Protein AF-A0A3B9HPD7-F1 (afdb_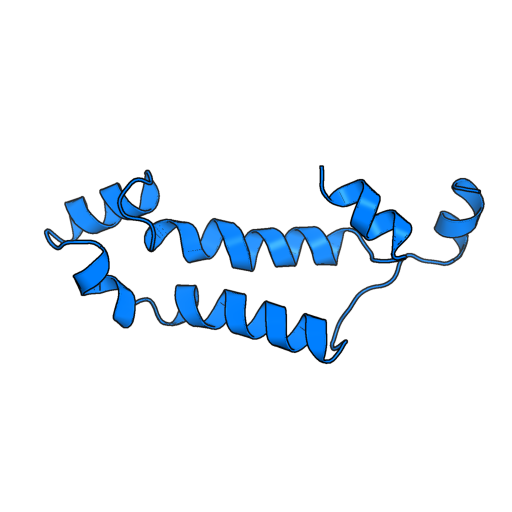monomer)

Structure (mmCIF, N/CA/C/O backbone):
data_AF-A0A3B9HPD7-F1
#
_entry.id   AF-A0A3B9HPD7-F1
#
loop_
_atom_site.group_PDB
_atom_site.id
_atom_site.type_symbol
_atom_site.label_atom_id
_atom_site.label_alt_id
_atom_site.label_comp_id
_atom_site.label_asym_id
_atom_site.label_entity_id
_atom_site.label_seq_id
_atom_site.pdbx_PDB_ins_code
_atom_site.Cartn_x
_atom_site.Cartn_y
_atom_site.Cartn_z
_atom_site.occupancy
_atom_site.B_iso_or_equiv
_atom_site.auth_seq_id
_atom_site.auth_comp_id
_atom_site.auth_asym_id
_atom_site.auth_atom_id
_atom_site.pdbx_PDB_model_num
ATOM 1 N N . MET A 1 1 ? -1.488 11.251 14.124 1.00 73.56 1 MET A N 1
ATOM 2 C CA . MET A 1 1 ? -2.451 12.165 13.468 1.00 73.56 1 MET A CA 1
ATOM 3 C C . MET A 1 1 ? -3.817 11.501 13.250 1.00 73.56 1 MET A C 1
ATOM 5 O O . MET A 1 1 ? -4.771 11.942 13.870 1.00 73.56 1 MET A O 1
ATOM 9 N N . PHE A 1 2 ? -3.921 10.397 12.496 1.00 85.00 2 PHE A N 1
ATOM 10 C CA . PHE A 1 2 ? -5.210 9.743 12.172 1.00 85.00 2 PHE A CA 1
ATOM 11 C C . PHE A 1 2 ? -5.835 8.862 13.272 1.00 85.00 2 PHE A C 1
ATOM 13 O O . PHE A 1 2 ? -7.028 8.571 13.224 1.00 85.00 2 PHE A O 1
ATOM 20 N N . ALA A 1 3 ? -5.065 8.474 14.294 1.00 84.88 3 ALA A N 1
ATOM 21 C CA . ALA A 1 3 ? -5.548 7.616 15.381 1.00 84.88 3 ALA A CA 1
ATOM 22 C C . ALA A 1 3 ? -6.750 8.211 16.138 1.00 84.88 3 ALA A C 1
ATOM 24 O O . ALA A 1 3 ? -7.690 7.491 16.461 1.00 84.88 3 ALA A O 1
ATOM 25 N N . LYS A 1 4 ? -6.764 9.535 16.363 1.00 85.75 4 LYS A N 1
ATOM 26 C CA . LYS A 1 4 ? -7.879 10.224 17.036 1.00 85.75 4 LYS A CA 1
ATOM 27 C C . LYS A 1 4 ? -9.176 10.133 16.225 1.00 85.75 4 LYS A C 1
ATOM 29 O O . LYS A 1 4 ? -10.220 9.834 16.789 1.00 85.75 4 LYS A O 1
ATOM 34 N N . THR A 1 5 ? -9.104 10.327 14.908 1.00 87.69 5 THR A N 1
ATOM 35 C CA . THR A 1 5 ? -10.266 10.254 14.009 1.00 87.69 5 THR A CA 1
ATOM 36 C C . THR A 1 5 ? -10.841 8.842 13.933 1.00 87.69 5 THR A C 1
ATOM 38 O O . THR A 1 5 ? -12.057 8.677 13.967 1.00 87.69 5 THR A O 1
ATOM 41 N N . PHE A 1 6 ? -9.988 7.814 13.874 1.00 86.88 6 PHE A N 1
ATOM 42 C CA . PHE A 1 6 ? -10.444 6.421 13.920 1.00 86.88 6 PHE A CA 1
ATOM 43 C C . PHE A 1 6 ? -11.115 6.104 15.263 1.00 86.88 6 PHE A C 1
ATOM 45 O O . PHE A 1 6 ? -12.196 5.517 15.270 1.00 86.88 6 PHE A O 1
ATOM 52 N N . ARG A 1 7 ? -10.552 6.594 16.378 1.00 84.94 7 ARG A N 1
ATOM 53 C CA . ARG A 1 7 ? -11.146 6.434 17.712 1.00 84.94 7 ARG A CA 1
ATOM 54 C C . ARG A 1 7 ? -12.520 7.105 17.828 1.00 84.94 7 ARG A C 1
ATOM 56 O O . ARG A 1 7 ? -13.467 6.466 18.268 1.00 84.94 7 ARG A O 1
ATOM 63 N N . GLN A 1 8 ? -12.656 8.346 17.353 1.00 85.12 8 GLN A N 1
ATOM 64 C CA . GLN A 1 8 ? -13.935 9.081 17.316 1.00 85.12 8 GLN A CA 1
ATOM 65 C C . GLN A 1 8 ? -15.003 8.388 16.459 1.00 85.12 8 GLN A C 1
ATOM 67 O O . GLN A 1 8 ? -16.190 8.497 16.744 1.00 85.12 8 GLN A O 1
ATOM 72 N N . ARG A 1 9 ? -14.594 7.651 15.420 1.00 85.12 9 ARG A N 1
ATOM 73 C CA . ARG A 1 9 ? -15.496 6.851 14.577 1.00 85.12 9 ARG A CA 1
ATOM 74 C C . ARG A 1 9 ? -15.802 5.461 15.153 1.00 85.12 9 ARG A C 1
ATOM 76 O O . ARG A 1 9 ? -16.426 4.656 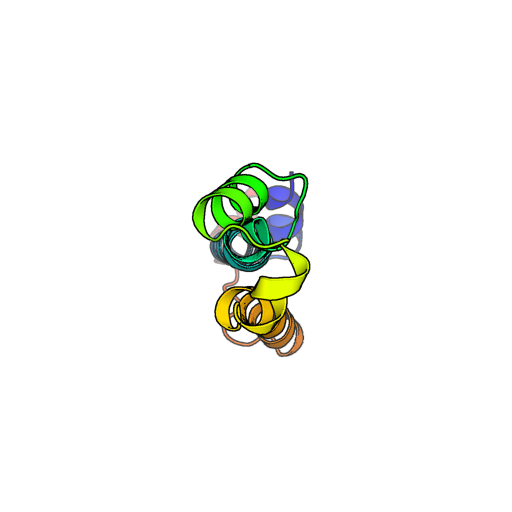14.468 1.00 85.12 9 ARG A O 1
ATOM 83 N N . GLY A 1 10 ? -15.352 5.154 16.372 1.00 84.25 10 GLY A N 1
ATOM 84 C CA . GLY A 1 10 ? -15.551 3.841 16.991 1.00 84.25 10 GLY A CA 1
ATOM 85 C C . GLY A 1 10 ? -14.782 2.711 16.296 1.00 84.25 10 GLY A C 1
ATOM 86 O O . GLY A 1 10 ? -15.154 1.544 16.425 1.00 84.25 10 GLY A O 1
ATOM 87 N N . LEU A 1 11 ? -13.730 3.039 15.537 1.00 86.38 11 LEU A N 1
ATOM 88 C CA . LEU A 1 11 ? -12.915 2.082 14.791 1.00 86.38 11 LEU A CA 1
ATOM 89 C C . LEU A 1 11 ? -11.686 1.673 15.596 1.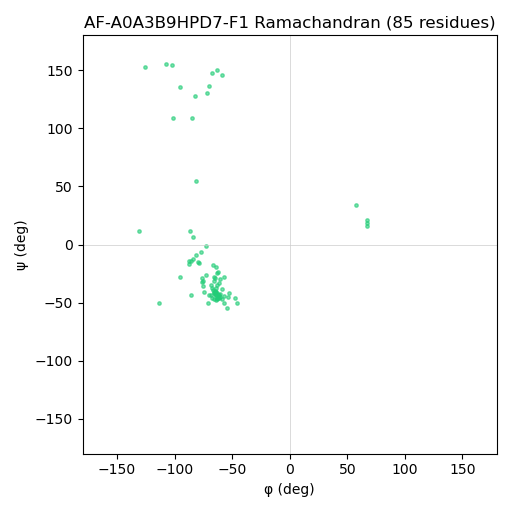00 86.38 11 LEU A C 1
ATOM 91 O O . LEU A 1 11 ? -10.976 2.516 16.148 1.00 86.38 11 LEU A O 1
ATOM 95 N N . ALA A 1 12 ? -11.404 0.373 15.612 1.00 88.19 12 ALA A N 1
ATOM 96 C CA . ALA A 1 12 ? -10.232 -0.155 16.285 1.00 88.19 12 ALA A CA 1
ATOM 97 C C . ALA A 1 12 ? -8.934 0.297 15.578 1.00 88.19 12 ALA A C 1
ATOM 99 O O . ALA A 1 12 ? -8.912 0.451 14.348 1.00 88.19 12 ALA A O 1
ATOM 100 N N . PRO A 1 13 ? -7.829 0.495 16.323 1.00 85.94 13 PRO A N 1
ATOM 101 C CA . PRO A 1 13 ? -6.571 0.998 15.771 1.00 85.94 13 PRO A CA 1
ATOM 102 C C . PRO A 1 13 ? -5.949 0.069 14.718 1.00 85.94 13 PRO A C 1
ATOM 104 O O . PRO A 1 13 ? -5.222 0.554 13.849 1.00 85.94 13 PRO A O 1
ATOM 107 N N . GLN A 1 14 ? -6.267 -1.235 14.721 1.00 88.31 14 GLN A N 1
ATOM 108 C CA . GLN A 1 14 ? -5.769 -2.155 13.689 1.00 88.31 14 GLN A CA 1
ATOM 109 C C . GLN A 1 14 ? -6.249 -1.769 12.282 1.00 88.31 14 GLN A C 1
ATOM 111 O O . GLN A 1 14 ? -5.500 -1.931 11.321 1.00 88.31 14 GLN A O 1
ATOM 116 N N . ASN A 1 15 ? -7.454 -1.199 12.145 1.00 89.12 15 ASN A N 1
ATOM 117 C CA . ASN A 1 15 ? -7.953 -0.746 10.843 1.00 89.12 15 ASN A CA 1
ATOM 118 C C . ASN A 1 15 ? -7.095 0.393 10.280 1.00 89.12 15 ASN A C 1
ATOM 120 O O . ASN A 1 15 ? -6.850 0.446 9.077 1.00 89.12 15 ASN A O 1
ATOM 124 N N . LEU A 1 16 ? -6.628 1.296 11.150 1.00 88.62 16 LEU A N 1
ATOM 125 C CA . LEU A 1 16 ? -5.739 2.383 10.750 1.00 88.62 16 LEU A CA 1
ATOM 126 C C . LEU A 1 16 ? -4.378 1.835 10.318 1.00 88.62 16 LEU A C 1
ATOM 128 O O . LEU A 1 16 ? -3.875 2.242 9.277 1.00 88.62 16 LEU A O 1
ATOM 132 N N . SER A 1 17 ? -3.808 0.907 11.093 1.00 90.31 17 SER A N 1
ATOM 133 C CA . SER A 1 17 ? -2.529 0.271 10.757 1.00 90.31 17 SER A CA 1
ATOM 134 C C . SER A 1 17 ? -2.587 -0.397 9.385 1.00 90.31 17 SER A C 1
ATOM 136 O O . SER A 1 17 ? -1.764 -0.099 8.526 1.00 90.31 17 SER A O 1
ATOM 138 N N . ARG A 1 18 ? -3.619 -1.217 9.153 1.00 87.50 18 ARG A N 1
ATOM 139 C CA . ARG A 1 18 ? -3.845 -1.888 7.869 1.00 87.50 18 ARG A CA 1
ATOM 140 C C . ARG A 1 18 ? -3.985 -0.892 6.720 1.00 87.50 18 ARG A C 1
ATOM 142 O O . ARG A 1 18 ? -3.352 -1.046 5.686 1.00 87.50 18 ARG A O 1
ATOM 149 N N . THR A 1 19 ? -4.786 0.155 6.920 1.00 89.50 19 THR A N 1
ATOM 150 C CA . THR A 1 19 ? -4.995 1.179 5.886 1.00 89.50 19 THR A CA 1
ATOM 151 C C . THR A 1 19 ? -3.687 1.875 5.522 1.00 89.50 19 THR A C 1
ATOM 153 O O . THR A 1 19 ? -3.421 2.075 4.344 1.00 89.50 19 THR A O 1
ATOM 156 N N . LEU A 1 20 ? -2.858 2.217 6.512 1.00 89.56 20 LEU A N 1
ATOM 157 C CA . LEU A 1 20 ? -1.568 2.869 6.278 1.00 89.56 20 LEU A CA 1
ATOM 158 C C . LEU A 1 20 ? -0.575 1.961 5.546 1.00 89.56 20 LEU A C 1
ATOM 160 O O . LEU A 1 20 ? 0.157 2.435 4.677 1.00 89.56 20 LEU A O 1
ATOM 164 N N . GLU A 1 21 ? -0.558 0.674 5.879 1.00 89.69 21 GLU A N 1
ATOM 165 C CA . GLU A 1 21 ? 0.303 -0.314 5.231 1.00 89.69 21 GLU A CA 1
ATOM 166 C C . GLU A 1 21 ? -0.060 -0.481 3.747 1.00 89.69 21 GLU A C 1
ATOM 168 O O . GLU A 1 21 ? 0.807 -0.346 2.877 1.00 89.69 21 GLU A O 1
ATOM 173 N N . ASP A 1 22 ? -1.353 -0.644 3.456 1.00 88.56 22 ASP A N 1
ATOM 174 C CA . ASP A 1 22 ? -1.872 -0.828 2.097 1.00 88.56 22 ASP A CA 1
ATOM 175 C C . ASP A 1 22 ? -1.848 0.459 1.254 1.00 88.56 22 ASP A C 1
ATOM 177 O O . ASP A 1 22 ? -1.775 0.400 0.028 1.00 88.56 22 ASP A O 1
ATOM 181 N N . SER A 1 23 ? -1.909 1.645 1.869 1.00 87.25 23 SER A N 1
ATOM 182 C CA . SER A 1 23 ? -1.903 2.911 1.123 1.00 87.25 23 SER A CA 1
ATOM 183 C C . SER A 1 23 ? -0.528 3.550 0.992 1.00 87.25 23 SER A C 1
ATOM 185 O O . SER A 1 23 ? -0.328 4.330 0.066 1.00 87.25 23 SER A O 1
ATOM 187 N N . GLY A 1 24 ? 0.380 3.308 1.941 1.00 84.19 24 GLY A N 1
ATOM 188 C CA . GLY A 1 24 ? 1.659 4.014 2.049 1.00 84.19 24 GLY A CA 1
ATOM 189 C C . GLY A 1 24 ? 2.867 3.120 1.798 1.00 84.19 24 GLY A C 1
ATOM 190 O O . GLY A 1 24 ? 3.721 3.461 0.985 1.00 84.19 24 GLY A O 1
ATOM 191 N N . THR A 1 25 ? 2.941 1.969 2.467 1.00 86.19 25 THR A N 1
ATOM 192 C CA . THR A 1 25 ? 4.107 1.078 2.369 1.00 86.19 25 THR A CA 1
ATOM 193 C C . THR A 1 25 ? 4.166 0.403 1.003 1.00 86.19 25 THR A C 1
ATOM 195 O O . THR A 1 25 ? 5.190 0.459 0.324 1.00 86.19 25 THR A O 1
ATOM 198 N N . VAL A 1 26 ? 3.055 -0.193 0.565 1.00 88.19 26 VAL A N 1
ATOM 199 C CA . VAL A 1 26 ? 3.025 -0.977 -0.681 1.00 88.19 26 VAL A CA 1
ATOM 200 C C . VAL A 1 26 ? 3.017 -0.105 -1.939 1.00 88.19 26 VAL A C 1
ATOM 202 O O . VAL A 1 26 ? 3.542 -0.517 -2.966 1.00 88.19 26 VAL A O 1
ATOM 205 N N . THR A 1 27 ? 2.478 1.114 -1.874 1.00 88.81 27 THR A N 1
ATOM 206 C CA . THR A 1 27 ? 2.415 2.046 -3.017 1.00 88.81 27 THR A CA 1
ATOM 207 C C . THR A 1 27 ? 3.685 2.884 -3.172 1.00 88.81 27 THR A C 1
ATOM 209 O O . THR A 1 27 ? 3.897 3.477 -4.228 1.00 88.81 27 THR A O 1
ATOM 212 N N . SER A 1 28 ? 4.546 2.907 -2.148 1.00 88.62 28 SER A N 1
ATOM 213 C CA . SER A 1 28 ? 5.797 3.669 -2.085 1.00 88.62 28 SER A CA 1
ATOM 214 C C . SER A 1 28 ? 6.644 3.510 -3.357 1.00 88.62 28 SER A C 1
ATOM 216 O O . SER A 1 28 ? 7.072 4.485 -3.967 1.00 88.62 28 SER A O 1
ATOM 218 N N . VAL A 1 29 ? 6.810 2.276 -3.835 1.00 85.06 29 VAL A N 1
ATOM 219 C CA . VAL A 1 29 ? 7.622 1.970 -5.025 1.00 85.06 29 VAL A CA 1
ATOM 220 C C . VAL A 1 29 ? 7.082 2.587 -6.324 1.00 85.06 29 VAL A C 1
ATOM 222 O O . VAL A 1 29 ? 7.824 2.743 -7.286 1.00 85.06 29 VAL A O 1
ATOM 225 N N . LEU A 1 30 ? 5.808 2.981 -6.368 1.00 86.94 30 LEU A N 1
ATOM 226 C CA . LEU A 1 30 ? 5.175 3.559 -7.558 1.00 86.94 30 LEU A CA 1
ATOM 227 C C . LEU A 1 30 ? 5.487 5.053 -7.732 1.00 86.94 30 LEU A C 1
ATOM 229 O O . LEU A 1 30 ? 5.155 5.633 -8.765 1.00 86.94 30 LEU A O 1
ATOM 233 N N . VAL A 1 31 ? 6.108 5.686 -6.733 1.00 89.31 31 VAL A N 1
ATOM 234 C CA . VAL A 1 31 ? 6.371 7.125 -6.707 1.00 89.31 31 VAL A CA 1
ATOM 235 C C . VAL A 1 31 ? 7.839 7.391 -7.073 1.00 89.31 31 VAL A C 1
ATOM 237 O O . VAL A 1 31 ? 8.725 7.114 -6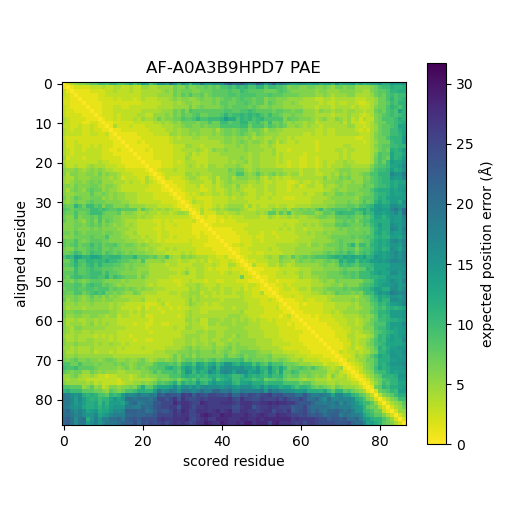.262 1.00 89.31 31 VAL A O 1
ATOM 240 N N . PRO A 1 32 ? 8.136 7.950 -8.264 1.00 84.06 32 PRO A N 1
ATOM 241 C CA . PRO A 1 32 ? 9.510 8.023 -8.774 1.00 84.06 32 PRO A CA 1
ATOM 242 C C . PRO A 1 32 ? 10.440 8.915 -7.946 1.00 84.06 32 PRO A C 1
ATOM 244 O O . PRO A 1 32 ? 11.642 8.678 -7.898 1.00 84.06 32 PRO A O 1
ATOM 247 N N . TRP A 1 33 ? 9.897 9.928 -7.271 1.00 87.06 33 TRP A N 1
ATOM 248 C CA . TRP A 1 33 ? 10.654 10.845 -6.409 1.00 87.06 33 TRP A CA 1
ATOM 249 C C . TRP A 1 33 ? 10.826 10.339 -4.969 1.00 87.06 33 TRP A C 1
ATOM 251 O O . TRP A 1 33 ? 11.225 11.099 -4.089 1.00 87.06 33 TRP A O 1
ATOM 261 N N . ASN A 1 34 ? 10.511 9.073 -4.704 1.00 90.81 34 ASN A N 1
ATOM 262 C CA . ASN A 1 34 ? 10.659 8.455 -3.393 1.00 90.81 34 ASN A CA 1
ATOM 263 C C . ASN A 1 34 ? 11.833 7.462 -3.378 1.00 90.81 34 ASN A C 1
ATOM 265 O O . ASN A 1 34 ? 12.214 6.917 -4.411 1.00 90.81 34 ASN A O 1
ATOM 269 N N . THR A 1 35 ? 12.400 7.206 -2.196 1.00 90.06 35 THR A N 1
ATOM 270 C CA . THR A 1 35 ? 13.572 6.332 -2.023 1.00 90.06 35 THR A CA 1
ATOM 271 C C . THR A 1 35 ? 13.368 4.908 -2.560 1.00 90.06 35 THR A C 1
ATOM 273 O O . THR A 1 35 ? 14.243 4.389 -3.250 1.00 90.06 35 THR A O 1
ATOM 276 N N . CYS A 1 36 ? 12.226 4.274 -2.292 1.00 88.19 36 CYS A N 1
ATOM 277 C CA . CYS A 1 36 ? 11.858 2.960 -2.826 1.00 88.19 36 CYS A CA 1
ATOM 278 C C . CYS A 1 36 ? 11.714 2.978 -4.356 1.00 88.19 36 CYS A C 1
ATOM 280 O O . CYS A 1 36 ? 12.275 2.112 -5.026 1.00 88.19 36 CYS A O 1
ATOM 282 N N . GLY A 1 37 ? 11.010 3.968 -4.915 1.00 88.38 37 GLY A N 1
ATOM 283 C CA . GLY A 1 37 ? 10.809 4.094 -6.363 1.00 88.38 37 GLY A CA 1
ATOM 284 C C . GLY A 1 37 ? 12.115 4.348 -7.119 1.00 88.38 37 GLY A C 1
ATOM 285 O O . GLY A 1 37 ? 12.375 3.700 -8.137 1.00 88.38 37 GLY A O 1
ATOM 286 N N . ALA A 1 38 ? 12.971 5.217 -6.572 1.00 89.56 38 ALA A N 1
ATOM 287 C CA . ALA A 1 38 ? 14.301 5.518 -7.097 1.00 89.56 38 ALA A CA 1
ATOM 288 C C . ALA A 1 38 ? 15.236 4.301 -7.040 1.00 89.56 38 ALA A C 1
ATOM 290 O O . ALA A 1 38 ? 15.964 4.037 -7.995 1.00 89.56 38 ALA A O 1
ATOM 291 N N . THR A 1 39 ? 15.180 3.520 -5.956 1.00 90.62 39 THR A N 1
ATOM 292 C CA . THR A 1 39 ? 15.981 2.294 -5.818 1.00 90.62 39 THR A CA 1
ATOM 293 C C . THR A 1 39 ? 15.544 1.246 -6.837 1.00 90.62 39 THR A C 1
ATOM 295 O O . THR A 1 39 ? 16.379 0.690 -7.545 1.00 90.62 39 THR A O 1
ATOM 298 N N . GLN A 1 40 ? 14.236 1.018 -6.976 1.00 91.81 40 GLN A N 1
ATOM 299 C CA . GLN A 1 40 ? 13.697 0.044 -7.926 1.00 91.81 40 GLN A CA 1
ATOM 300 C C . GLN A 1 40 ? 14.001 0.436 -9.379 1.00 91.81 40 GLN A C 1
ATOM 302 O O . GLN A 1 40 ? 14.386 -0.414 -10.180 1.00 91.81 40 GLN A O 1
ATOM 307 N N . ALA A 1 41 ? 13.882 1.726 -9.711 1.00 90.69 41 ALA A N 1
ATOM 308 C CA . ALA A 1 41 ? 14.247 2.247 -11.026 1.00 90.69 41 ALA A CA 1
ATOM 309 C C . ALA A 1 41 ? 15.753 2.112 -11.303 1.00 90.69 41 ALA A C 1
ATOM 311 O O . ALA A 1 41 ? 16.140 1.713 -12.399 1.00 90.69 41 ALA A O 1
ATOM 312 N N . GLY A 1 42 ? 16.598 2.378 -10.300 1.00 90.06 42 GLY A N 1
ATOM 313 C CA . GLY A 1 42 ? 18.051 2.227 -10.402 1.00 90.06 42 GLY A CA 1
ATOM 314 C C . GLY A 1 42 ? 18.500 0.775 -10.581 1.00 90.06 42 GLY A C 1
ATOM 315 O O . GLY A 1 42 ? 19.359 0.506 -11.413 1.00 90.06 42 GLY A O 1
ATOM 316 N N . VAL A 1 43 ? 17.891 -0.167 -9.853 1.00 92.31 43 VAL A N 1
ATOM 317 C CA . VAL A 1 43 ? 18.205 -1.604 -9.957 1.00 92.31 43 VAL A CA 1
ATOM 318 C C . VAL A 1 43 ? 17.726 -2.191 -11.284 1.00 92.31 43 VAL A C 1
ATOM 320 O O . VAL A 1 43 ? 18.454 -2.952 -11.915 1.00 92.31 43 VAL A O 1
ATOM 323 N N . LEU A 1 44 ? 16.511 -1.846 -11.718 1.00 90.12 44 LEU A N 1
ATOM 324 C CA . LEU A 1 44 ? 15.945 -2.362 -12.968 1.00 90.12 44 LEU A CA 1
ATOM 325 C C . LEU A 1 44 ? 16.472 -1.633 -14.213 1.00 90.12 44 LEU A C 1
ATOM 327 O O . LEU A 1 44 ? 16.266 -2.113 -15.324 1.00 90.12 44 LEU A O 1
ATOM 331 N N . GLY A 1 45 ? 17.107 -0.470 -14.051 1.00 90.06 45 GLY A N 1
ATOM 332 C CA . GLY A 1 45 ? 17.568 0.367 -15.161 1.00 90.06 45 GLY A CA 1
ATOM 333 C C . GLY A 1 45 ? 16.435 0.974 -15.997 1.00 90.06 45 GLY A C 1
ATOM 334 O O . GLY A 1 45 ? 16.675 1.431 -17.113 1.00 90.06 45 GLY A O 1
ATOM 335 N N . VAL A 1 46 ? 15.198 0.979 -15.487 1.00 91.31 46 VAL A N 1
ATOM 336 C CA . VAL A 1 46 ? 14.015 1.512 -16.180 1.00 91.31 46 VAL A CA 1
ATOM 337 C C . VAL A 1 46 ? 13.297 2.542 -15.318 1.00 91.31 46 VAL A C 1
ATOM 339 O O . VAL A 1 46 ? 13.339 2.490 -14.091 1.00 91.31 46 VAL A O 1
ATOM 342 N N . ALA A 1 47 ? 12.595 3.475 -15.961 1.00 89.62 47 ALA A N 1
ATOM 343 C CA . ALA A 1 47 ? 11.790 4.463 -15.254 1.00 89.62 47 ALA A CA 1
ATOM 344 C C . ALA A 1 47 ? 10.652 3.800 -14.456 1.00 89.62 47 ALA A C 1
ATOM 346 O O . ALA A 1 47 ? 10.096 2.782 -14.868 1.00 89.62 47 ALA A O 1
ATOM 347 N N . THR A 1 48 ? 10.247 4.429 -13.348 1.00 87.44 48 THR A N 1
ATOM 348 C CA . THR A 1 48 ? 9.161 3.939 -12.482 1.00 87.44 48 THR A CA 1
ATOM 349 C C . THR A 1 48 ? 7.870 3.642 -13.230 1.00 87.44 48 THR A C 1
ATOM 351 O O . THR A 1 48 ? 7.265 2.598 -13.015 1.00 87.44 48 THR A O 1
ATOM 354 N N . LEU A 1 49 ? 7.483 4.505 -14.171 1.00 87.19 49 LEU A N 1
ATOM 355 C CA . LEU A 1 49 ? 6.278 4.310 -14.983 1.00 87.19 49 LEU A CA 1
ATOM 356 C C . LEU A 1 49 ? 6.340 3.057 -15.869 1.00 87.19 49 LEU A C 1
ATOM 358 O O . LEU A 1 49 ? 5.297 2.506 -16.207 1.00 87.19 49 LEU A O 1
ATOM 362 N N . THR A 1 50 ? 7.539 2.590 -16.219 1.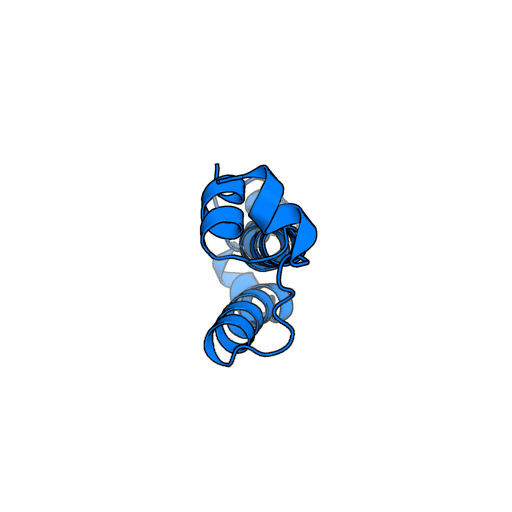00 89.44 50 THR A N 1
ATOM 363 C CA . THR A 1 50 ? 7.728 1.403 -17.056 1.00 89.44 50 THR A CA 1
ATOM 364 C C . THR A 1 50 ? 7.445 0.122 -16.280 1.00 89.44 50 THR A C 1
ATOM 366 O O . THR A 1 50 ? 6.801 -0.775 -16.816 1.00 89.44 50 THR A O 1
ATOM 369 N N . TYR A 1 51 ? 7.882 0.025 -15.018 1.00 88.38 51 TYR A N 1
ATOM 370 C CA . TYR A 1 51 ? 7.586 -1.150 -14.188 1.00 88.38 51 TYR A CA 1
ATOM 371 C C . TYR A 1 51 ? 6.250 -1.045 -13.438 1.00 88.38 51 TYR A C 1
ATOM 373 O O . TYR A 1 51 ? 5.724 -2.063 -12.995 1.00 88.38 51 TYR A O 1
ATOM 381 N N . LEU A 1 52 ? 5.679 0.160 -13.316 1.00 89.06 52 LEU A N 1
ATOM 382 C CA . LEU A 1 52 ? 4.409 0.424 -12.632 1.00 89.06 52 LEU A CA 1
ATOM 383 C C . LEU A 1 52 ? 3.283 -0.565 -12.989 1.00 89.06 52 LEU A C 1
ATOM 385 O O . LEU A 1 52 ? 2.714 -1.131 -12.056 1.00 89.06 52 LEU A O 1
ATOM 389 N N . PRO A 1 53 ? 2.965 -0.851 -14.271 1.00 86.56 53 PRO A N 1
ATOM 390 C CA . PRO A 1 53 ? 1.882 -1.781 -14.609 1.00 86.56 53 PRO A CA 1
ATOM 391 C C . PRO A 1 53 ? 2.157 -3.233 -14.194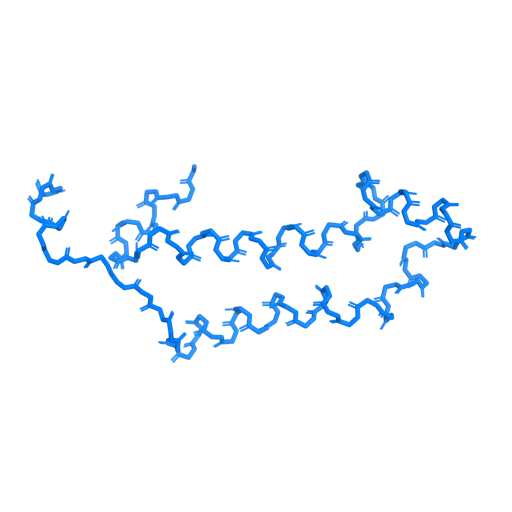 1.00 86.56 53 PRO A C 1
ATOM 393 O O . PRO A 1 53 ? 1.220 -4.018 -14.094 1.00 86.56 53 PRO A O 1
ATOM 396 N N . PHE A 1 54 ? 3.413 -3.596 -13.922 1.00 88.19 54 PHE A N 1
ATOM 397 C CA . PHE A 1 54 ? 3.793 -4.930 -13.454 1.00 88.19 54 PHE A CA 1
ATOM 398 C C . PHE A 1 54 ? 3.714 -5.060 -11.924 1.00 88.19 54 PHE A C 1
ATOM 400 O O . PHE A 1 54 ? 3.700 -6.171 -11.391 1.00 88.19 54 PHE A O 1
ATOM 407 N N . CYS A 1 55 ? 3.606 -3.946 -11.194 1.00 88.19 55 CYS A N 1
ATOM 408 C CA . CYS A 1 55 ? 3.447 -3.912 -9.740 1.00 88.19 55 CYS A CA 1
ATOM 409 C C . CYS A 1 55 ? 1.987 -4.156 -9.314 1.00 88.19 55 CYS A C 1
ATOM 411 O O . CYS A 1 55 ? 1.400 -3.367 -8.569 1.00 88.19 55 CYS A O 1
ATOM 413 N N . PHE A 1 56 ? 1.397 -5.267 -9.765 1.00 89.69 56 PHE A N 1
ATOM 414 C CA . PHE A 1 56 ? -0.018 -5.590 -9.546 1.00 89.69 56 PHE A CA 1
ATOM 415 C C . PHE A 1 56 ? -0.420 -5.538 -8.072 1.00 89.69 56 PHE A C 1
ATOM 417 O O . PHE A 1 56 ? -1.431 -4.934 -7.734 1.00 89.69 56 PHE A O 1
ATOM 424 N N . PHE A 1 57 ? 0.387 -6.113 -7.179 1.00 87.75 57 PHE A N 1
ATOM 425 C CA . PHE A 1 57 ? 0.104 -6.106 -5.744 1.00 87.75 57 PHE A CA 1
ATOM 426 C C . PHE A 1 57 ? 0.031 -4.683 -5.168 1.00 87.75 57 PHE A C 1
ATOM 428 O O . PHE A 1 57 ? -0.912 -4.355 -4.452 1.00 87.75 57 PHE A O 1
ATOM 435 N N . CYS A 1 58 ? 0.982 -3.822 -5.536 1.00 88.69 58 CYS A N 1
ATOM 436 C CA . CYS A 1 58 ? 1.059 -2.438 -5.070 1.00 88.69 58 CYS A CA 1
ATOM 437 C C . CYS A 1 58 ? -0.126 -1.589 -5.548 1.00 88.69 58 CYS A C 1
ATOM 439 O O . CYS A 1 58 ? -0.512 -0.644 -4.868 1.00 88.69 58 CYS A O 1
ATOM 441 N N . ILE A 1 59 ? -0.706 -1.924 -6.704 1.00 88.00 59 ILE A N 1
ATOM 442 C CA . ILE A 1 59 ? -1.874 -1.234 -7.270 1.00 88.00 59 ILE A CA 1
ATOM 443 C C . ILE A 1 59 ? -3.181 -1.809 -6.708 1.00 88.00 59 ILE A C 1
ATOM 445 O O . ILE A 1 59 ? -4.092 -1.064 -6.356 1.00 88.00 59 ILE A O 1
ATOM 449 N N . ILE A 1 60 ? -3.290 -3.135 -6.611 1.00 90.44 60 ILE A N 1
ATOM 450 C CA . ILE A 1 60 ? -4.517 -3.822 -6.189 1.00 90.44 60 ILE A CA 1
ATOM 451 C C . ILE A 1 60 ? -4.736 -3.695 -4.680 1.00 90.44 60 ILE A C 1
ATOM 453 O O . ILE A 1 60 ? -5.880 -3.567 -4.251 1.00 90.44 60 ILE A O 1
ATOM 457 N N . SER A 1 61 ? -3.673 -3.709 -3.872 1.00 89.12 61 SER A N 1
ATOM 458 C CA . SER A 1 61 ? -3.776 -3.611 -2.411 1.00 89.12 61 SER A CA 1
ATOM 459 C C . SER A 1 61 ? -4.576 -2.382 -1.929 1.00 89.12 61 SER A C 1
ATOM 461 O O . SER A 1 61 ? -5.599 -2.574 -1.261 1.00 89.12 61 SER A O 1
ATOM 463 N N . PRO A 1 62 ? -4.240 -1.134 -2.318 1.00 88.12 62 PRO A N 1
ATOM 464 C CA . PRO A 1 62 ? -5.012 0.032 -1.889 1.00 88.12 62 PRO A CA 1
ATOM 465 C C . PRO A 1 62 ? -6.456 -0.002 -2.408 1.00 88.12 62 PRO A C 1
ATOM 467 O O . PRO A 1 62 ? -7.372 0.396 -1.688 1.00 88.12 62 PRO A O 1
ATOM 470 N N . LEU A 1 63 ? -6.688 -0.525 -3.619 1.00 90.06 63 LEU A N 1
ATOM 471 C CA . LEU A 1 63 ? -8.037 -0.682 -4.175 1.00 90.06 63 LEU A CA 1
ATOM 472 C C . LEU A 1 63 ? -8.879 -1.657 -3.347 1.00 90.06 63 LEU A C 1
ATOM 474 O O . LEU A 1 63 ? -10.034 -1.363 -3.032 1.00 90.06 63 LEU A O 1
ATOM 478 N N . MET A 1 64 ? -8.299 -2.789 -2.946 1.00 89.06 64 MET A N 1
ATOM 479 C CA . MET A 1 64 ? -8.959 -3.749 -2.066 1.00 89.06 64 MET A CA 1
ATOM 480 C C . MET A 1 64 ? -9.261 -3.126 -0.706 1.00 89.06 64 MET A C 1
ATOM 482 O O . MET A 1 64 ? -10.367 -3.278 -0.197 1.00 89.06 64 MET A O 1
ATOM 486 N N . THR A 1 65 ? -8.344 -2.361 -0.126 1.00 88.75 65 THR A N 1
ATOM 487 C CA . THR A 1 65 ? -8.588 -1.739 1.182 1.00 88.75 65 THR A CA 1
ATOM 488 C C . THR A 1 65 ? -9.666 -0.657 1.139 1.00 88.75 65 THR A C 1
ATOM 490 O O . THR A 1 65 ? -10.500 -0.599 2.048 1.00 88.75 65 THR A O 1
ATOM 493 N N . ILE A 1 66 ? -9.763 0.108 0.048 1.00 89.12 66 ILE A N 1
ATOM 494 C CA . ILE A 1 66 ? -10.89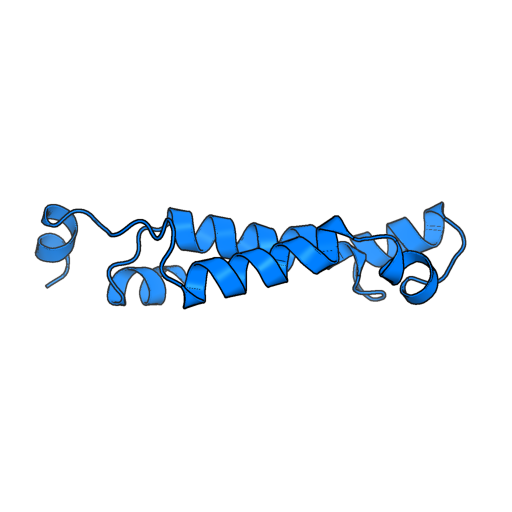7 1.015 -0.192 1.00 89.12 66 ILE A CA 1
ATOM 495 C C . ILE A 1 66 ? -12.205 0.225 -0.328 1.00 89.12 66 ILE A C 1
ATOM 497 O O . ILE A 1 66 ? -13.199 0.577 0.309 1.00 89.12 66 ILE A O 1
ATOM 501 N N . LEU A 1 67 ? -12.209 -0.863 -1.107 1.00 90.19 67 LEU A N 1
ATOM 502 C CA . LEU A 1 67 ? -13.395 -1.693 -1.328 1.00 90.19 67 LEU A CA 1
ATOM 503 C C . LEU A 1 67 ? -13.914 -2.317 -0.023 1.00 90.19 67 LEU A C 1
ATOM 505 O O . LEU A 1 67 ? -15.108 -2.256 0.263 1.00 90.19 67 LEU A O 1
ATOM 509 N N . TYR A 1 68 ? -13.024 -2.878 0.796 1.00 87.88 68 TYR A N 1
ATOM 510 C CA . TYR A 1 68 ? -13.387 -3.477 2.083 1.00 87.88 68 TYR A CA 1
ATOM 511 C C . TYR A 1 68 ? -13.867 -2.419 3.082 1.00 87.88 68 TYR A C 1
ATOM 513 O O . TYR A 1 68 ? -14.820 -2.668 3.822 1.00 87.88 68 TYR A O 1
ATOM 521 N N . GLY A 1 69 ? -13.253 -1.230 3.066 1.00 86.75 69 GLY A N 1
ATOM 522 C CA . GLY A 1 69 ? -13.708 -0.075 3.837 1.00 86.75 69 GLY A CA 1
ATOM 523 C C . GLY A 1 69 ? -15.110 0.387 3.441 1.00 86.75 69 GLY A C 1
ATOM 524 O O . GLY A 1 69 ? -15.936 0.630 4.318 1.00 86.75 69 GLY A O 1
ATOM 525 N N . TYR A 1 70 ? -15.397 0.452 2.137 1.00 86.06 70 TYR A N 1
ATOM 526 C CA . TYR A 1 70 ? -16.700 0.863 1.608 1.00 86.06 70 TYR A CA 1
ATOM 527 C C . TYR A 1 70 ? -17.803 -0.160 1.902 1.00 86.06 70 TYR A C 1
ATOM 529 O O . TYR A 1 70 ? -18.890 0.209 2.338 1.00 86.06 70 TYR A O 1
ATOM 537 N N . LEU A 1 71 ? -17.515 -1.452 1.721 1.00 87.94 71 LEU A N 1
ATOM 538 C CA . LEU A 1 71 ? -18.464 -2.538 1.990 1.00 87.94 71 LEU A CA 1
ATOM 539 C C . LEU A 1 71 ? -18.616 -2.856 3.490 1.00 87.94 71 LEU A C 1
ATOM 541 O O . LEU A 1 71 ? -19.445 -3.685 3.859 1.00 87.94 71 LEU A O 1
ATOM 545 N N . GLY A 1 72 ? -17.809 -2.244 4.363 1.00 81.31 72 GL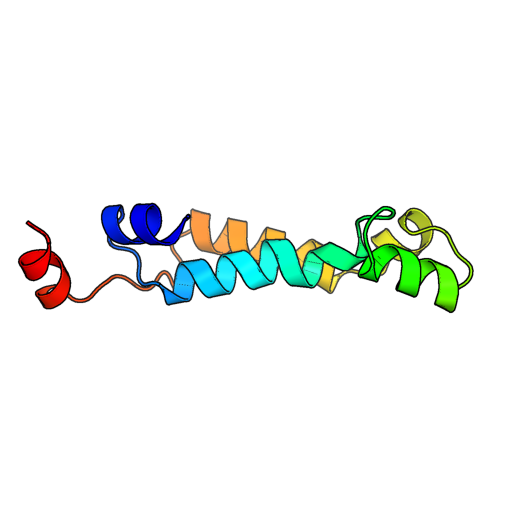Y A N 1
ATOM 546 C CA . GLY A 1 72 ? -17.825 -2.507 5.805 1.00 81.31 72 GLY A CA 1
ATOM 547 C C . GLY A 1 72 ? -17.351 -3.915 6.189 1.00 81.31 72 GLY A C 1
ATOM 548 O O . GLY A 1 72 ? -17.628 -4.387 7.293 1.00 81.31 72 GLY A O 1
ATOM 549 N N . ILE A 1 73 ? -16.634 -4.604 5.300 1.00 79.31 73 ILE A N 1
ATOM 550 C CA . ILE A 1 73 ? -16.206 -5.992 5.498 1.00 79.31 73 ILE A CA 1
ATOM 551 C C . ILE A 1 73 ? -14.940 -6.017 6.363 1.00 79.31 73 ILE A C 1
ATOM 553 O O . ILE A 1 73 ? -13.941 -5.376 6.041 1.00 79.31 73 ILE A O 1
ATOM 557 N N . ARG A 1 74 ? -14.953 -6.812 7.446 1.00 80.19 74 ARG A N 1
ATOM 558 C CA . ARG A 1 74 ? -13.827 -6.968 8.398 1.00 80.19 74 ARG A CA 1
ATOM 559 C C . ARG A 1 74 ? -13.357 -5.658 9.057 1.00 80.19 74 ARG A C 1
ATOM 561 O O . ARG A 1 74 ? -12.179 -5.511 9.374 1.00 80.19 74 ARG A O 1
ATOM 568 N N . ILE A 1 75 ? -14.268 -4.723 9.311 1.00 85.50 75 ILE A N 1
ATOM 569 C CA . ILE A 1 75 ? -13.958 -3.501 10.060 1.00 85.50 75 ILE A CA 1
ATOM 570 C C . ILE A 1 75 ? -14.070 -3.770 11.562 1.00 85.50 75 ILE A C 1
ATOM 572 O O . ILE A 1 75 ? -15.167 -3.945 12.093 1.00 85.50 75 ILE A O 1
ATOM 576 N N . ALA A 1 76 ? -12.929 -3.795 12.256 1.00 85.81 76 ALA A N 1
ATOM 577 C CA . ALA A 1 76 ? -12.894 -3.982 13.703 1.00 85.81 76 ALA A CA 1
ATOM 578 C C . ALA A 1 76 ? -13.400 -2.722 14.426 1.00 85.81 76 ALA A C 1
ATOM 580 O O . ALA A 1 76 ? -12.957 -1.608 14.137 1.00 85.81 76 AL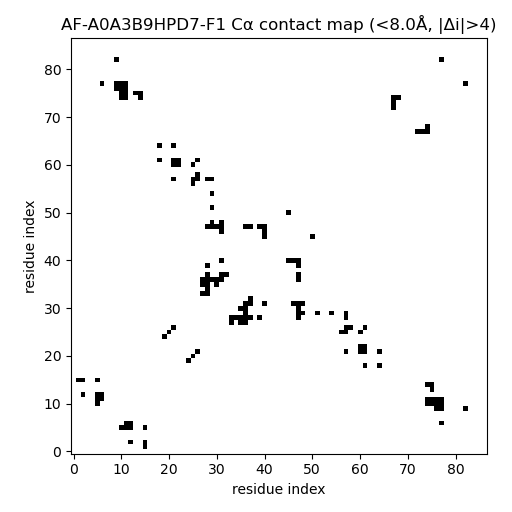A A O 1
ATOM 581 N N . LYS A 1 77 ? -14.327 -2.881 15.371 1.00 86.00 77 LYS A N 1
ATOM 582 C CA . LYS A 1 77 ? -14.833 -1.787 16.210 1.00 86.00 77 LYS A CA 1
ATOM 583 C C . LYS A 1 77 ? -14.192 -1.846 17.590 1.00 86.00 77 LYS A C 1
ATOM 585 O O . LYS A 1 77 ? -13.739 -2.904 18.019 1.00 86.00 77 LYS A O 1
ATOM 590 N N . ILE A 1 78 ? -14.129 -0.703 18.258 1.00 83.94 78 ILE A N 1
ATOM 591 C CA . ILE A 1 78 ? -13.595 -0.619 19.620 1.00 83.94 78 ILE A CA 1
ATOM 592 C C . ILE A 1 78 ? -14.590 -1.308 20.577 1.00 83.94 78 ILE A C 1
ATOM 594 O O . ILE A 1 78 ? -15.796 -1.101 20.413 1.00 83.94 78 ILE A O 1
ATOM 598 N N . PRO A 1 79 ? -14.136 -2.126 21.547 1.00 73.44 79 PRO A N 1
ATOM 599 C CA . PRO A 1 79 ? -15.005 -2.689 22.581 1.00 73.44 79 PRO A CA 1
ATOM 600 C C . PRO A 1 79 ? -15.706 -1.589 23.393 1.00 73.44 79 PRO A C 1
ATOM 602 O O . PRO A 1 79 ? -15.128 -0.530 23.641 1.00 73.44 79 PRO A O 1
ATOM 605 N N . SER A 1 80 ? -16.938 -1.849 23.831 1.00 61.41 80 SER A N 1
ATOM 606 C CA . SER A 1 80 ? -17.812 -0.894 24.533 1.00 61.41 80 SER A CA 1
ATOM 607 C C . SER A 1 80 ? -17.214 -0.294 25.817 1.00 61.41 80 SER A C 1
ATOM 609 O O . SER A 1 80 ? -17.525 0.848 26.138 1.00 61.41 80 SER A O 1
ATOM 611 N N . ASP A 1 81 ? -16.313 -1.001 26.507 1.00 60.12 81 ASP A N 1
ATOM 612 C CA . ASP A 1 81 ? -15.640 -0.505 27.725 1.00 60.12 81 ASP A CA 1
ATOM 613 C C . ASP A 1 81 ? -14.712 0.693 27.464 1.00 60.12 81 ASP A C 1
ATOM 615 O O . ASP A 1 81 ? -14.579 1.591 28.293 1.00 60.12 81 ASP A O 1
ATOM 619 N N . ASP A 1 82 ? -14.105 0.757 26.280 1.00 57.97 82 ASP A N 1
ATOM 620 C CA . ASP A 1 82 ? -13.160 1.820 25.915 1.00 57.97 82 ASP A CA 1
ATOM 621 C C . ASP A 1 82 ? -13.891 3.080 25.392 1.00 57.97 82 ASP A C 1
ATOM 623 O O . ASP A 1 82 ? -13.297 4.156 25.269 1.00 57.97 82 ASP A O 1
ATOM 627 N N . GLN A 1 83 ? -15.197 2.960 25.093 1.00 53.84 83 GLN A N 1
ATOM 628 C CA . GLN A 1 83 ? -16.066 4.094 24.750 1.00 53.84 83 GLN A CA 1
ATOM 629 C C . GLN A 1 83 ? -16.461 4.908 25.995 1.00 53.84 83 GLN A C 1
ATOM 631 O O . GLN A 1 83 ? -16.587 6.125 25.898 1.00 53.84 83 GLN A O 1
ATOM 636 N N . MET A 1 84 ? -16.596 4.264 27.162 1.00 49.53 84 MET A N 1
ATOM 637 C CA . MET A 1 84 ? -16.974 4.907 28.432 1.00 49.53 84 MET A CA 1
ATOM 638 C C . MET A 1 84 ? -15.818 5.711 29.055 1.00 49.53 84 MET A C 1
ATOM 640 O O . MET A 1 84 ? -16.047 6.744 29.669 1.00 49.53 84 MET A O 1
ATOM 644 N N . ALA A 1 85 ? -14.566 5.285 28.853 1.00 54.19 85 ALA A N 1
ATOM 645 C CA . ALA A 1 85 ? -13.375 5.979 29.362 1.00 54.19 85 ALA A CA 1
ATOM 646 C C . ALA A 1 85 ? -13.039 7.288 28.613 1.00 54.19 85 ALA A C 1
ATOM 648 O O . ALA A 1 85 ? -12.034 7.933 28.913 1.00 54.19 85 ALA A O 1
ATOM 649 N N . THR A 1 86 ? -13.825 7.649 27.593 1.00 52.94 86 THR A N 1
ATOM 650 C CA . THR A 1 86 ? -13.551 8.791 26.706 1.00 52.94 86 THR A CA 1
ATOM 651 C C . THR A 1 86 ? -14.737 9.737 26.490 1.00 52.94 86 THR A C 1
ATOM 653 O O . THR A 1 86 ? -14.640 10.612 25.626 1.00 52.94 86 THR A O 1
ATOM 656 N N . ALA A 1 87 ? -15.811 9.592 27.277 1.00 46.81 87 ALA A N 1
ATOM 657 C CA . ALA A 1 87 ? -16.822 10.637 27.475 1.00 46.81 87 ALA A CA 1
ATOM 658 C C . ALA A 1 87 ? -16.375 11.587 28.597 1.00 46.81 87 ALA A C 1
ATOM 660 O O . ALA A 1 87 ? -16.574 12.811 28.430 1.00 46.81 87 ALA A O 1
#

Radius of gyration: 17.08 Å; Cα contacts (8 Å, |Δi|>4): 80; chains: 1; bounding box: 37×19×46 Å

Sequence (87 aa):
MFAKTFRQRGLAPQNLSRTLEDSGTVTSVLVPWNTCGATQAGVLGVATLTYLPFCFFCIISPLMTILYGYLGIRIAKIPSDDQMATA

Solvent-accessible surface area (backbone atoms only — not comparable to full-atom values): 4960 Å² total; per-residue (Å²): 126,66,65,62,60,38,50,77,68,47,33,27,70,65,56,55,55,52,50,47,44,34,60,47,64,50,34,36,47,65,37,56,95,34,73,56,5,41,48,53,20,64,74,71,73,43,58,34,79,72,53,41,84,74,40,50,65,38,58,47,41,35,53,50,53,52,50,32,62,72,71,59,54,92,68,54,60,53,62,73,73,67,57,65,81,71,115

Secondary structure (DSSP, 8-state):
-THHHHHHTTB-HHHHHHHHIIIIITTGGG-TTSHHHHHHHHHHTS-HHHHGGG-HHHHHHHHHHHHHHHHTTT-PBPPHHHHHTT-

Foldseek 3Di:
DCPVVCVVVQFDCVLVVLLCCLQPVLLQLLDCPHPNVVVVCVVVVHHSVVCVVVSCSSVVSNVVSVVCVVVVPPTHGHDPVVVVVPD

pLDDT: mean 84.35, std 10.08, range [46.81, 92.31]

Mean predicted aligned error: 6.91 Å